Protein AF-A0A2K2F463-F1 (afdb_monomer)

Radius of gyration: 15.05 Å; Cα contacts (8 Å, |Δi|>4): 176; chains: 1; bounding box: 38×24×43 Å

Secondary structure (DSSP, 8-state):
-HHHHHHHHHHHHHHHH--TTTHHHHHHHHHHHHHHHHHHHHHHHHTTSEEE--SS-BTTB-HHHIIIIIHHHHHHHHHH--SSHHHHHHHHHHHHHHHHHHHHHHHHTTSEEESS--HHHHHHHHHHHHHHHHHHHHHTS-GGG--

Sequence (147 aa):
MRWIIFFAASWIIFLYLIDWKKLKANIWCGMWAALLALIVDMQAVDLGLYKIEGPLMFANTTPFFLFGPVFVIGTLLAQFYPRKRFWRIINIIVLTAIYSAIEIMLVISGDVVYMNWHLYNSLTVNILALMVIGWFSVVVLNKGK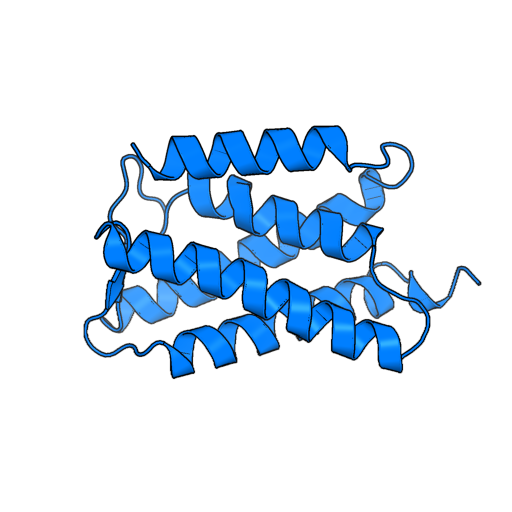EG

Mean predicted aligned error: 3.65 Å

Structure (mmCIF, N/CA/C/O backbone):
data_AF-A0A2K2F463-F1
#
_entry.id   AF-A0A2K2F463-F1
#
loop_
_atom_site.group_PDB
_atom_site.id
_atom_site.type_symbol
_atom_site.label_atom_id
_atom_site.label_alt_id
_atom_site.label_comp_id
_atom_site.label_asym_id
_atom_site.label_entity_id
_atom_site.label_seq_id
_atom_site.pdbx_PDB_ins_code
_atom_site.Cartn_x
_atom_site.Cartn_y
_atom_site.Cartn_z
_atom_site.occupancy
_atom_site.B_iso_or_equiv
_atom_site.auth_seq_id
_atom_site.auth_comp_id
_atom_site.auth_asym_id
_atom_site.auth_atom_id
_atom_site.pdbx_PDB_model_num
ATOM 1 N N . MET A 1 1 ? 17.777 1.134 -4.788 1.00 69.69 1 MET A N 1
ATOM 2 C CA . MET A 1 1 ? 18.001 1.965 -3.573 1.00 69.69 1 MET A CA 1
ATOM 3 C C . MET A 1 1 ? 16.755 2.745 -3.145 1.00 69.69 1 MET A C 1
ATOM 5 O O . MET A 1 1 ? 16.534 2.869 -1.949 1.00 69.69 1 MET A O 1
ATOM 9 N N . ARG A 1 2 ? 15.912 3.231 -4.071 1.00 86.06 2 ARG A N 1
ATOM 10 C CA . ARG A 1 2 ? 14.718 4.041 -3.752 1.00 86.06 2 ARG A CA 1
ATOM 11 C C . ARG A 1 2 ? 13.675 3.306 -2.901 1.00 86.06 2 ARG A C 1
ATOM 13 O O . ARG A 1 2 ? 13.150 3.899 -1.967 1.00 86.06 2 ARG A O 1
ATOM 20 N N . TRP A 1 3 ? 13.484 2.000 -3.105 1.00 89.50 3 TRP A N 1
ATOM 21 C CA . TRP A 1 3 ? 12.647 1.170 -2.224 1.00 89.50 3 TRP A CA 1
ATOM 22 C C . TRP A 1 3 ? 13.030 1.240 -0.742 1.00 89.50 3 TRP A C 1
ATOM 24 O O . TRP A 1 3 ? 12.152 1.256 0.112 1.00 89.50 3 TRP A O 1
ATOM 34 N N . ILE A 1 4 ? 14.325 1.347 -0.430 1.00 91.56 4 ILE A N 1
ATOM 35 C CA . ILE A 1 4 ? 14.809 1.481 0.953 1.00 91.56 4 ILE A CA 1
ATOM 36 C C . ILE A 1 4 ? 14.401 2.844 1.527 1.00 91.56 4 ILE A C 1
ATOM 38 O O . ILE A 1 4 ? 14.026 2.932 2.692 1.00 91.56 4 ILE A O 1
ATOM 42 N N . ILE A 1 5 ? 14.417 3.898 0.704 1.00 91.69 5 ILE A N 1
ATOM 43 C CA . ILE A 1 5 ? 13.970 5.241 1.099 1.00 91.69 5 ILE A CA 1
ATOM 44 C C . ILE A 1 5 ? 12.468 5.225 1.391 1.00 91.69 5 ILE A C 1
ATOM 46 O O . ILE A 1 5 ? 12.057 5.682 2.454 1.00 91.69 5 ILE A O 1
ATOM 50 N N . PHE A 1 6 ? 11.652 4.659 0.495 1.00 90.88 6 PHE A N 1
ATOM 51 C CA . PHE A 1 6 ? 10.207 4.535 0.715 1.00 90.88 6 PHE A CA 1
ATOM 52 C C . PHE A 1 6 ? 9.878 3.667 1.930 1.00 90.88 6 PHE A C 1
ATOM 54 O O . PHE A 1 6 ? 8.988 4.018 2.705 1.00 90.88 6 PHE A O 1
ATOM 61 N N . PHE A 1 7 ? 10.615 2.576 2.136 1.00 94.69 7 PHE A N 1
ATOM 62 C CA . PHE A 1 7 ? 10.515 1.755 3.337 1.00 94.69 7 PHE A CA 1
ATOM 63 C C . PHE A 1 7 ? 10.795 2.592 4.590 1.00 94.69 7 PHE A C 1
ATOM 65 O O . PHE A 1 7 ? 9.930 2.700 5.456 1.00 94.69 7 PHE A O 1
ATOM 72 N N . ALA A 1 8 ? 11.952 3.256 4.661 1.00 95.75 8 ALA A N 1
ATOM 73 C CA . ALA A 1 8 ? 12.332 4.071 5.812 1.00 95.75 8 ALA A CA 1
ATOM 74 C C . ALA A 1 8 ? 11.327 5.206 6.078 1.00 95.75 8 ALA A C 1
ATOM 76 O O . ALA A 1 8 ? 10.876 5.372 7.209 1.00 95.75 8 ALA A O 1
ATOM 77 N N . ALA A 1 9 ? 10.913 5.939 5.040 1.00 94.38 9 ALA A N 1
ATOM 78 C CA . ALA A 1 9 ? 9.923 7.008 5.150 1.00 94.38 9 ALA A CA 1
ATOM 79 C C . ALA A 1 9 ? 8.575 6.494 5.681 1.00 94.38 9 ALA A C 1
ATOM 81 O O . ALA A 1 9 ? 7.994 7.096 6.585 1.00 94.38 9 ALA A O 1
ATOM 82 N N . SER A 1 10 ? 8.107 5.347 5.178 1.00 94.75 10 SER A N 1
ATOM 83 C CA . SER A 1 10 ? 6.867 4.715 5.644 1.00 94.75 10 SER A CA 1
ATOM 84 C C . SER A 1 10 ? 6.957 4.338 7.122 1.00 94.75 10 SER A C 1
ATOM 86 O O . SER A 1 10 ? 6.028 4.600 7.881 1.00 94.75 10 SER A O 1
ATOM 88 N N . TRP A 1 11 ? 8.088 3.784 7.561 1.00 97.25 11 TRP A N 1
ATOM 89 C CA . TRP A 1 11 ? 8.301 3.421 8.962 1.00 97.25 11 TRP A CA 1
ATOM 90 C C . TRP A 1 11 ? 8.419 4.633 9.891 1.00 97.25 11 TRP A C 1
ATOM 92 O O . TRP A 1 11 ? 7.910 4.584 11.009 1.00 97.25 11 TRP A O 1
ATOM 102 N N . ILE A 1 12 ? 9.007 5.743 9.440 1.00 97.25 12 ILE A N 1
ATOM 103 C CA . ILE A 1 12 ? 9.016 6.998 10.209 1.00 97.25 12 ILE A CA 1
ATOM 104 C C . ILE A 1 12 ? 7.579 7.491 10.431 1.00 97.25 12 ILE A C 1
ATOM 106 O O . ILE A 1 12 ? 7.195 7.783 11.563 1.00 97.25 12 ILE A O 1
ATOM 110 N N . ILE A 1 13 ? 6.764 7.522 9.370 1.00 94.94 13 ILE A N 1
ATOM 111 C CA . ILE A 1 13 ? 5.344 7.901 9.457 1.00 94.94 13 ILE A CA 1
ATOM 112 C C . ILE A 1 13 ? 4.588 6.941 10.380 1.00 94.94 13 ILE A C 1
ATOM 114 O O . ILE A 1 13 ? 3.791 7.372 11.213 1.00 94.94 13 ILE A O 1
ATOM 118 N N . PHE A 1 14 ? 4.855 5.642 10.260 1.00 96.62 14 PHE A N 1
ATOM 119 C CA . PHE A 1 14 ? 4.250 4.617 11.097 1.00 96.62 14 PHE A CA 1
ATOM 120 C C . PHE A 1 14 ? 4.530 4.853 12.579 1.00 96.62 14 PHE A C 1
ATOM 122 O O . PHE A 1 14 ? 3.590 4.946 13.364 1.00 96.62 14 PHE A O 1
ATOM 129 N N . LEU A 1 15 ? 5.801 5.003 12.956 1.00 96.88 15 LEU A N 1
ATOM 130 C CA . LEU A 1 15 ? 6.207 5.221 14.345 1.00 96.88 15 LEU A CA 1
ATOM 131 C C . LEU A 1 15 ? 5.640 6.526 14.916 1.00 96.88 15 LEU A C 1
ATOM 133 O O . LEU A 1 15 ? 5.325 6.578 16.102 1.00 96.88 15 LEU A O 1
ATOM 137 N N . TYR A 1 16 ? 5.475 7.554 14.079 1.00 96.94 16 TYR A N 1
ATOM 138 C CA . TYR A 1 16 ? 4.876 8.826 14.481 1.00 96.94 16 TYR A CA 1
ATOM 139 C C . TYR A 1 16 ? 3.361 8.724 14.729 1.00 96.94 16 TYR A C 1
ATOM 141 O O . TYR A 1 16 ? 2.845 9.350 15.652 1.00 96.94 16 TYR A O 1
ATOM 149 N N . LEU A 1 17 ? 2.639 7.944 13.918 1.00 96.12 17 LEU A N 1
ATOM 150 C CA . LEU A 1 17 ? 1.172 7.897 13.943 1.00 96.12 17 LEU A CA 1
ATOM 151 C C . LEU A 1 17 ? 0.584 6.728 14.742 1.00 96.12 17 LEU A C 1
ATOM 153 O O . LEU A 1 17 ? -0.612 6.750 15.039 1.00 96.12 17 LEU A O 1
ATOM 157 N N . ILE A 1 18 ? 1.355 5.684 15.045 1.00 96.44 18 ILE A N 1
ATOM 158 C CA . ILE A 1 18 ? 0.815 4.446 15.616 1.00 96.44 18 ILE A CA 1
ATOM 159 C C . ILE A 1 18 ? 0.330 4.617 17.067 1.00 96.44 18 ILE A C 1
ATOM 161 O O . ILE A 1 18 ? 1.026 5.128 17.941 1.00 96.44 18 ILE A O 1
ATOM 165 N N . ASP A 1 19 ? -0.870 4.105 17.345 1.00 94.62 19 ASP A N 1
ATOM 166 C CA . ASP A 1 19 ? -1.377 3.876 18.696 1.00 94.62 19 ASP A CA 1
ATOM 167 C C . ASP A 1 19 ? -0.979 2.462 19.140 1.00 94.62 19 ASP A C 1
ATOM 169 O O . ASP A 1 19 ? -1.614 1.457 18.793 1.00 94.62 19 ASP A O 1
ATOM 173 N N . TRP A 1 20 ? 0.085 2.390 19.940 1.00 94.56 20 TRP A N 1
ATOM 174 C CA . TRP A 1 20 ? 0.654 1.144 20.456 1.00 94.56 20 TRP A CA 1
ATOM 175 C C . TRP A 1 20 ? -0.354 0.272 21.214 1.00 94.56 20 TRP A C 1
ATOM 177 O O . TRP A 1 20 ? -0.212 -0.952 21.222 1.00 94.56 20 TRP A O 1
ATOM 187 N N . LYS A 1 21 ? -1.410 0.859 21.797 1.00 93.44 21 LYS A N 1
ATOM 188 C CA . LYS A 1 21 ? -2.448 0.094 22.510 1.00 93.44 21 LYS A CA 1
ATOM 189 C C . LYS A 1 21 ? -3.302 -0.738 21.555 1.00 93.44 21 LYS A C 1
ATOM 191 O O . LYS A 1 21 ? -3.776 -1.807 21.931 1.00 93.44 21 LYS A O 1
ATOM 196 N N . LYS A 1 22 ? -3.484 -0.269 20.318 1.00 91.88 22 LYS A N 1
ATOM 197 C CA . LYS A 1 22 ? -4.309 -0.919 19.284 1.00 91.88 22 LYS A CA 1
ATOM 198 C C . LYS A 1 22 ? -3.488 -1.726 18.278 1.00 91.88 22 LYS A C 1
ATOM 200 O O . LYS A 1 22 ? -4.064 -2.446 17.461 1.00 91.88 22 LYS A O 1
ATOM 205 N N . LEU A 1 23 ? -2.157 -1.650 18.349 1.00 93.31 23 LEU A N 1
ATOM 206 C CA . LEU A 1 23 ? -1.244 -2.267 17.386 1.00 93.31 23 LEU A CA 1
ATOM 207 C C . LEU A 1 23 ? -1.473 -3.775 17.212 1.00 93.31 23 LEU A C 1
ATOM 209 O O . LEU A 1 23 ? -1.507 -4.245 16.079 1.00 93.31 23 LEU A O 1
ATOM 213 N N . LYS A 1 24 ? -1.694 -4.523 18.304 1.00 92.31 24 LYS A N 1
ATOM 214 C CA . LYS A 1 24 ? -1.890 -5.988 18.252 1.00 92.31 24 LYS A CA 1
ATOM 215 C C . LYS A 1 24 ? -3.026 -6.412 17.317 1.00 92.31 24 LYS A C 1
ATOM 217 O O . LYS A 1 24 ? -2.922 -7.448 16.674 1.00 92.31 24 LYS A O 1
ATOM 222 N N . ALA A 1 25 ? -4.094 -5.618 17.245 1.00 92.56 25 ALA A N 1
ATOM 223 C CA . ALA A 1 25 ? -5.189 -5.861 16.313 1.00 92.56 25 ALA A CA 1
ATOM 224 C C . ALA A 1 25 ? -4.871 -5.286 14.924 1.00 92.56 25 ALA A C 1
ATOM 226 O O . ALA A 1 25 ? -5.054 -5.965 13.919 1.00 92.56 25 ALA A O 1
ATOM 227 N N . ASN A 1 26 ? -4.355 -4.053 14.859 1.00 94.94 26 ASN A N 1
ATOM 228 C CA . ASN A 1 26 ? -4.134 -3.334 13.598 1.00 94.94 26 ASN A CA 1
ATOM 229 C C . ASN A 1 26 ? -3.117 -4.016 12.680 1.00 94.94 26 ASN A C 1
ATOM 231 O O . ASN A 1 26 ? -3.260 -3.945 11.460 1.00 94.94 26 ASN A O 1
ATOM 235 N N . ILE A 1 27 ? -2.103 -4.668 13.256 1.00 96.75 27 ILE A N 1
ATOM 236 C CA . ILE A 1 27 ? -1.011 -5.289 12.502 1.00 96.75 27 ILE A CA 1
ATOM 237 C C . ILE A 1 27 ? -1.516 -6.350 11.519 1.00 96.75 27 ILE A C 1
ATOM 239 O O . ILE A 1 27 ? -0.949 -6.521 10.443 1.00 96.75 27 ILE A O 1
ATOM 243 N N . TRP A 1 28 ? -2.637 -7.004 11.838 1.00 96.94 28 TRP A N 1
ATOM 244 C CA . TRP A 1 28 ? -3.259 -7.995 10.967 1.00 96.94 28 TRP A CA 1
ATOM 245 C C . TRP A 1 28 ? -3.786 -7.392 9.666 1.00 96.94 28 TRP A C 1
ATOM 247 O O . TRP A 1 28 ? -3.700 -8.046 8.632 1.00 96.94 28 TRP A O 1
ATOM 257 N N . CYS A 1 29 ? -4.246 -6.137 9.670 1.00 96.69 29 CYS A N 1
ATOM 258 C CA . CYS A 1 29 ? -4.579 -5.447 8.422 1.00 96.69 29 CYS A CA 1
ATOM 259 C C . CYS A 1 29 ? -3.335 -5.128 7.589 1.00 96.69 29 CYS A C 1
ATOM 261 O O . CYS A 1 29 ? -3.406 -5.195 6.366 1.00 96.69 29 CYS A O 1
ATOM 263 N N . GLY A 1 30 ? -2.203 -4.802 8.221 1.00 97.12 30 GLY A N 1
ATOM 264 C CA . GLY A 1 30 ? -0.930 -4.623 7.518 1.00 97.12 30 GLY A CA 1
ATOM 265 C C . GLY A 1 30 ? -0.459 -5.907 6.848 1.00 97.12 30 GLY A C 1
ATOM 266 O O . GLY A 1 30 ? -0.123 -5.903 5.666 1.00 97.12 30 GLY A O 1
ATOM 267 N N . MET A 1 31 ? -0.503 -7.022 7.579 1.00 97.94 31 MET A N 1
ATOM 268 C CA . MET A 1 31 ? -0.172 -8.343 7.035 1.00 97.94 31 MET A CA 1
ATOM 269 C C . MET A 1 31 ? -1.120 -8.746 5.903 1.00 97.94 31 MET A C 1
ATOM 271 O O . MET A 1 31 ? -0.671 -9.242 4.873 1.00 97.94 31 MET A O 1
ATOM 275 N N . TRP A 1 32 ? -2.422 -8.494 6.064 1.00 97.69 32 TRP A N 1
ATOM 276 C CA . TRP A 1 32 ? -3.416 -8.764 5.027 1.00 97.69 32 TRP A CA 1
ATOM 277 C C . TRP A 1 32 ? -3.186 -7.916 3.771 1.00 97.69 32 TRP A C 1
ATOM 279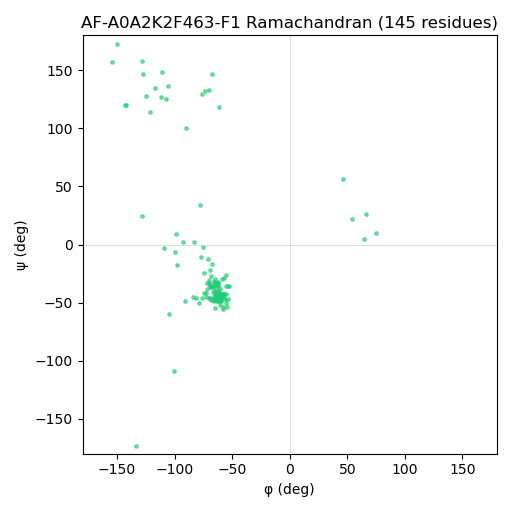 O O . TRP A 1 32 ? -3.243 -8.438 2.662 1.00 97.69 32 TRP A O 1
ATOM 289 N N . ALA A 1 33 ? -2.853 -6.632 3.931 1.00 97.62 33 ALA A N 1
ATOM 290 C CA . ALA A 1 33 ? -2.501 -5.755 2.818 1.00 97.62 33 ALA A CA 1
ATOM 291 C C . ALA A 1 33 ? -1.257 -6.251 2.067 1.00 97.62 33 ALA A C 1
ATOM 293 O O . ALA A 1 33 ? -1.277 -6.324 0.841 1.00 97.62 33 ALA A O 1
ATOM 294 N N . ALA A 1 34 ? -0.204 -6.641 2.793 1.00 97.62 34 ALA A N 1
ATOM 295 C CA . ALA A 1 34 ? 1.015 -7.183 2.198 1.00 97.62 34 ALA A CA 1
ATOM 296 C C . ALA A 1 34 ? 0.748 -8.488 1.431 1.00 97.62 34 ALA A C 1
ATOM 298 O O . ALA A 1 34 ? 1.275 -8.672 0.338 1.00 97.62 34 ALA A O 1
ATOM 299 N N . LEU A 1 35 ? -0.108 -9.367 1.962 1.00 97.06 35 LEU A N 1
ATOM 300 C CA . LEU A 1 35 ? -0.501 -10.596 1.275 1.00 97.06 35 LEU A CA 1
ATOM 301 C C . LEU A 1 35 ? -1.285 -10.312 -0.014 1.00 97.06 35 LEU A C 1
ATOM 303 O O . LEU A 1 35 ? -0.994 -10.915 -1.043 1.00 97.06 35 LEU A O 1
ATOM 307 N N . LEU A 1 36 ? -2.256 -9.394 0.026 1.00 97.06 36 LEU A N 1
ATOM 308 C CA . LEU A 1 36 ? -3.020 -9.007 -1.163 1.00 97.06 36 LEU A CA 1
ATOM 309 C C . LEU A 1 36 ? -2.118 -8.401 -2.240 1.00 97.06 36 LEU A C 1
ATOM 311 O O . LEU A 1 36 ? -2.226 -8.793 -3.399 1.00 97.06 36 LEU A O 1
ATOM 315 N N . ALA A 1 37 ? -1.217 -7.492 -1.856 1.00 95.94 37 ALA A N 1
ATOM 316 C CA . ALA A 1 37 ? -0.255 -6.899 -2.780 1.00 95.94 37 ALA A CA 1
ATOM 317 C C . ALA A 1 37 ? 0.647 -7.969 -3.401 1.00 95.94 37 ALA A C 1
ATOM 319 O O . ALA A 1 37 ? 0.771 -8.023 -4.614 1.00 95.94 37 ALA A O 1
ATOM 320 N N . LEU A 1 38 ? 1.185 -8.889 -2.594 1.00 96.50 38 LEU A N 1
ATOM 321 C CA . LEU A 1 38 ? 2.006 -9.987 -3.097 1.00 96.50 38 LEU A CA 1
ATOM 322 C C . LEU A 1 38 ? 1.262 -10.838 -4.140 1.00 96.50 38 LEU A C 1
ATOM 324 O O . LEU A 1 38 ? 1.821 -11.137 -5.188 1.00 96.50 38 LEU A O 1
ATOM 328 N N . ILE A 1 39 ? 0.004 -11.211 -3.880 1.00 95.81 39 ILE A N 1
ATOM 329 C CA . ILE A 1 39 ? -0.794 -12.019 -4.818 1.00 95.81 39 ILE A CA 1
ATOM 330 C C . ILE A 1 39 ? -1.019 -11.270 -6.137 1.00 95.81 39 ILE A C 1
ATOM 332 O O . ILE A 1 39 ? -0.888 -11.862 -7.209 1.00 95.81 39 ILE A O 1
ATOM 336 N N . VAL A 1 40 ? -1.367 -9.984 -6.058 1.00 94.81 40 VAL A N 1
ATOM 337 C CA . VAL A 1 40 ? -1.606 -9.147 -7.239 1.00 94.81 40 VAL A CA 1
ATOM 338 C C . VAL A 1 40 ? -0.318 -8.957 -8.036 1.00 94.81 40 VAL A C 1
ATOM 340 O O . VAL A 1 40 ? -0.333 -9.155 -9.250 1.00 94.81 40 VAL A O 1
ATOM 343 N N . ASP A 1 41 ? 0.789 -8.635 -7.369 1.00 94.38 41 ASP A N 1
ATOM 344 C CA . ASP A 1 41 ? 2.087 -8.411 -8.004 1.00 94.38 41 ASP A CA 1
ATOM 345 C C . ASP A 1 41 ? 2.598 -9.678 -8.686 1.00 94.38 41 ASP A C 1
ATOM 347 O O . ASP A 1 41 ? 3.008 -9.624 -9.844 1.00 94.38 41 ASP A O 1
ATOM 351 N N . MET A 1 42 ? 2.511 -10.832 -8.015 1.00 94.00 42 MET A N 1
ATOM 352 C CA . MET A 1 42 ? 2.899 -12.116 -8.602 1.00 94.00 42 MET A CA 1
ATOM 353 C C . MET A 1 42 ? 2.168 -12.360 -9.922 1.00 94.00 42 MET A C 1
ATOM 355 O O . MET A 1 42 ? 2.818 -12.561 -10.945 1.00 94.00 42 MET A O 1
ATOM 359 N N . GLN A 1 43 ? 0.835 -12.268 -9.914 1.00 94.12 43 GLN A N 1
ATOM 360 C CA . GLN A 1 43 ? 0.029 -12.516 -11.110 1.00 94.12 43 GLN A CA 1
ATOM 361 C C . GLN A 1 43 ? 0.283 -11.481 -12.205 1.00 94.12 43 GLN A C 1
ATOM 363 O O . GLN A 1 43 ? 0.421 -11.839 -13.372 1.00 94.12 43 GLN A O 1
ATOM 368 N N . ALA A 1 44 ? 0.340 -10.198 -11.855 1.00 93.69 44 ALA A N 1
ATOM 369 C CA . ALA A 1 44 ? 0.489 -9.139 -12.842 1.00 93.69 44 ALA A CA 1
ATOM 370 C C . ALA A 1 44 ? 1.870 -9.159 -13.514 1.00 93.69 44 ALA A C 1
ATOM 372 O O . ALA A 1 44 ? 1.963 -8.921 -14.721 1.00 93.69 44 ALA A O 1
ATOM 373 N N . VAL A 1 45 ? 2.926 -9.484 -12.766 1.00 94.06 45 VAL A N 1
ATOM 374 C CA . VAL A 1 45 ? 4.278 -9.632 -13.317 1.00 94.06 45 VAL A CA 1
ATOM 375 C C . VAL A 1 45 ? 4.402 -10.915 -14.142 1.00 94.06 45 VAL A C 1
ATOM 377 O O . VAL A 1 45 ? 4.954 -10.856 -15.240 1.00 94.06 45 VAL A O 1
ATOM 380 N N . ASP A 1 46 ? 3.837 -12.041 -13.690 1.00 93.88 46 ASP A N 1
ATOM 381 C CA . ASP A 1 46 ? 3.841 -13.304 -14.452 1.00 93.88 46 ASP A CA 1
ATOM 382 C C . ASP A 1 46 ? 3.094 -13.170 -15.791 1.00 93.88 46 ASP A C 1
ATOM 384 O O . ASP A 1 46 ? 3.516 -13.717 -16.810 1.00 93.88 46 ASP A O 1
ATOM 388 N N . LEU A 1 47 ? 2.015 -12.383 -15.816 1.00 94.75 47 LEU A N 1
ATOM 389 C CA . LEU A 1 47 ? 1.274 -12.027 -17.031 1.00 94.75 47 LEU A CA 1
ATOM 390 C C . LEU A 1 47 ? 1.987 -10.977 -17.903 1.00 94.75 47 LEU A C 1
ATOM 392 O O . LEU A 1 47 ? 1.476 -10.601 -18.960 1.00 94.75 47 LEU A O 1
ATOM 396 N N . GLY A 1 48 ? 3.146 -10.475 -17.473 1.00 94.44 48 GLY A N 1
ATOM 397 C CA . GLY A 1 48 ? 3.918 -9.469 -18.196 1.00 94.44 48 GLY A CA 1
ATOM 398 C C . GLY A 1 48 ? 3.222 -8.110 -18.291 1.00 94.44 48 GLY A C 1
ATOM 399 O O . GLY A 1 48 ? 3.469 -7.368 -19.241 1.00 94.44 48 GLY A O 1
ATOM 400 N N . LEU A 1 49 ? 2.336 -7.776 -17.346 1.00 95.19 49 LEU A N 1
ATOM 401 C CA . LEU A 1 49 ? 1.602 -6.507 -17.344 1.00 95.19 49 LEU A CA 1
ATOM 402 C C . LEU A 1 49 ? 2.507 -5.347 -16.925 1.00 95.19 49 LEU A C 1
ATOM 404 O O . LEU A 1 49 ? 2.483 -4.281 -17.545 1.00 95.19 49 LEU A O 1
ATOM 408 N N . TYR A 1 50 ? 3.344 -5.565 -15.917 1.00 93.44 50 TYR A N 1
ATOM 409 C CA . TYR A 1 50 ? 4.386 -4.633 -15.506 1.00 93.44 50 TYR A CA 1
ATOM 410 C C . TYR A 1 50 ? 5.577 -5.387 -14.900 1.00 93.44 50 TYR A C 1
ATOM 412 O O . TYR A 1 50 ? 5.528 -6.602 -14.716 1.00 93.44 50 TYR A O 1
ATOM 420 N N . LYS A 1 51 ? 6.667 -4.670 -14.630 1.00 93.62 51 LYS A N 1
ATOM 421 C CA . LYS A 1 51 ? 7.873 -5.195 -13.982 1.00 93.62 51 LYS A CA 1
ATOM 422 C C . LYS A 1 51 ? 8.258 -4.333 -12.788 1.00 93.62 51 LYS A C 1
ATOM 424 O O . LYS A 1 51 ? 8.060 -3.119 -12.819 1.00 93.62 51 LYS A O 1
ATOM 429 N N . ILE A 1 52 ? 8.819 -4.969 -11.765 1.00 92.19 52 ILE A N 1
ATOM 430 C CA . ILE A 1 52 ? 9.370 -4.313 -10.577 1.00 92.19 52 ILE A CA 1
ATOM 431 C C . ILE A 1 52 ? 10.882 -4.504 -10.599 1.00 92.19 52 ILE A C 1
ATOM 433 O O . ILE A 1 52 ? 11.363 -5.632 -10.690 1.00 92.19 52 ILE A O 1
ATOM 437 N N . GLU A 1 53 ? 11.619 -3.406 -10.478 1.00 89.25 53 GLU A N 1
ATOM 438 C CA . GLU A 1 53 ? 13.075 -3.399 -10.367 1.00 89.25 53 GLU A CA 1
ATOM 439 C C . GLU A 1 53 ? 13.460 -3.052 -8.930 1.00 89.25 53 GLU A C 1
ATOM 441 O O . GLU A 1 53 ? 13.034 -2.032 -8.385 1.00 89.25 53 GLU A O 1
ATOM 446 N N . GLY A 1 54 ? 14.267 -3.886 -8.276 1.00 85.81 54 GLY A N 1
ATOM 447 C CA . GLY A 1 54 ? 14.569 -3.708 -6.861 1.00 85.81 54 GLY A CA 1
ATOM 448 C C . GLY A 1 54 ? 15.905 -4.308 -6.431 1.00 85.81 54 GLY A C 1
ATOM 449 O O . GLY A 1 54 ? 16.417 -5.222 -7.066 1.00 85.81 54 GLY A O 1
ATOM 450 N N . PRO A 1 55 ? 16.489 -3.814 -5.320 1.00 83.44 55 PRO A N 1
ATOM 451 C CA . PRO A 1 55 ? 17.762 -4.329 -4.810 1.00 83.44 55 PRO A CA 1
ATOM 452 C C . PRO A 1 55 ? 17.644 -5.750 -4.239 1.00 83.44 55 PRO A C 1
ATOM 454 O O . PRO A 1 55 ? 18.643 -6.447 -4.114 1.00 83.44 55 PRO A O 1
ATOM 457 N N . LEU A 1 56 ? 16.431 -6.152 -3.854 1.00 89.19 56 LEU A N 1
ATOM 458 C CA . LEU A 1 56 ? 16.101 -7.481 -3.364 1.00 89.19 56 LEU A CA 1
ATOM 459 C C . LEU A 1 56 ? 14.721 -7.851 -3.899 1.00 89.19 56 LEU A C 1
ATOM 461 O O . LEU A 1 56 ? 13.745 -7.156 -3.598 1.00 89.19 56 LEU A O 1
ATOM 465 N N . MET A 1 57 ? 14.664 -8.940 -4.659 1.00 92.00 57 MET A N 1
ATOM 466 C CA . MET A 1 57 ? 13.441 -9.461 -5.261 1.00 92.00 57 MET A CA 1
ATOM 467 C C . MET A 1 57 ? 12.973 -10.710 -4.513 1.00 92.00 57 MET A C 1
ATOM 469 O O . MET A 1 57 ? 13.771 -11.582 -4.173 1.00 92.00 57 MET A O 1
ATOM 473 N N . PHE A 1 58 ? 11.674 -10.790 -4.262 1.00 89.12 58 PHE A N 1
ATOM 474 C CA . PHE A 1 58 ? 10.988 -11.924 -3.659 1.00 89.12 58 PHE A CA 1
ATOM 475 C C . PHE A 1 58 ? 9.625 -12.068 -4.332 1.00 89.12 58 PHE A C 1
ATOM 477 O O . PHE A 1 58 ? 8.825 -11.139 -4.268 1.00 89.12 58 PHE A O 1
ATOM 484 N N . ALA A 1 59 ? 9.373 -13.218 -4.966 1.00 89.12 59 ALA A N 1
ATOM 485 C CA . ALA A 1 59 ? 8.093 -13.530 -5.608 1.00 89.12 59 ALA A CA 1
ATOM 486 C C . ALA A 1 59 ? 7.557 -12.364 -6.468 1.00 89.12 59 ALA A C 1
ATOM 488 O O . ALA A 1 59 ? 6.465 -11.853 -6.243 1.00 89.12 59 ALA A O 1
ATOM 489 N N . ASN A 1 60 ? 8.379 -11.916 -7.424 1.00 89.62 60 ASN A N 1
ATOM 490 C CA . ASN A 1 60 ? 8.092 -10.832 -8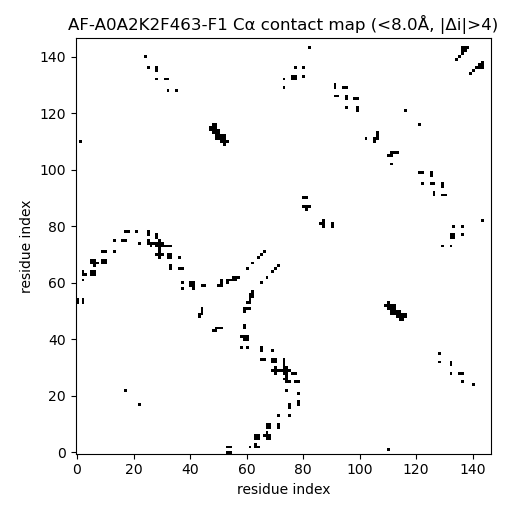.374 1.00 89.62 60 ASN A CA 1
ATOM 491 C C . ASN A 1 60 ? 7.900 -9.422 -7.791 1.00 89.62 60 ASN A C 1
ATOM 493 O O . ASN A 1 60 ? 7.644 -8.488 -8.543 1.00 89.62 60 ASN A O 1
ATOM 497 N N . THR A 1 61 ? 8.097 -9.235 -6.490 1.00 91.94 61 THR A N 1
ATOM 498 C CA . THR A 1 61 ? 8.033 -7.926 -5.830 1.00 91.94 61 THR A CA 1
ATOM 499 C C . THR A 1 61 ? 9.232 -7.738 -4.902 1.00 91.94 61 THR A C 1
ATOM 501 O O . THR A 1 61 ? 10.165 -8.543 -4.903 1.00 91.94 61 THR A O 1
ATOM 504 N N . THR A 1 62 ? 9.266 -6.661 -4.121 1.00 92.50 62 THR A N 1
ATOM 505 C CA . THR A 1 62 ? 10.349 -6.411 -3.161 1.00 92.50 62 THR A CA 1
ATOM 506 C C . THR A 1 62 ? 9.834 -6.390 -1.720 1.00 92.50 62 THR A C 1
ATOM 508 O O . THR A 1 62 ? 8.844 -5.714 -1.426 1.00 92.50 62 THR A O 1
ATOM 511 N N . PRO A 1 63 ? 10.511 -7.060 -0.763 1.00 94.31 63 PRO A N 1
ATOM 512 C CA . PRO A 1 63 ? 10.114 -7.018 0.646 1.00 94.31 63 PRO A CA 1
ATOM 513 C C . PRO A 1 63 ? 10.057 -5.595 1.220 1.00 94.31 63 PRO A C 1
ATOM 515 O O . PRO A 1 63 ? 9.245 -5.318 2.099 1.00 94.31 63 PRO A O 1
ATOM 518 N N . PHE A 1 64 ? 10.875 -4.674 0.698 1.00 94.75 64 PHE A N 1
ATOM 519 C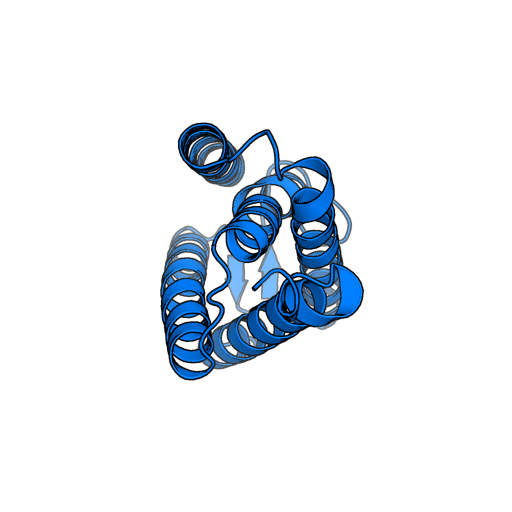 CA . PHE A 1 64 ? 10.864 -3.262 1.095 1.00 94.75 64 PHE A CA 1
ATOM 520 C C . PHE A 1 64 ? 9.556 -2.548 0.728 1.00 94.75 64 PHE A C 1
ATOM 522 O O . PHE A 1 64 ? 9.142 -1.622 1.419 1.00 94.75 64 PHE A O 1
ATOM 529 N N . PHE A 1 65 ? 8.887 -2.978 -0.337 1.00 93.31 65 PHE A N 1
ATOM 530 C CA . PHE A 1 65 ? 7.580 -2.466 -0.727 1.00 93.31 65 PHE A CA 1
ATOM 531 C C . PHE A 1 65 ? 6.479 -3.087 0.136 1.00 93.31 65 PHE A C 1
ATOM 533 O O . PHE A 1 65 ? 5.699 -2.363 0.761 1.00 93.31 65 PHE A O 1
ATOM 540 N N . LEU A 1 66 ? 6.479 -4.420 0.242 1.00 95.31 66 LEU A N 1
ATOM 541 C CA . LEU A 1 66 ? 5.474 -5.171 0.995 1.00 95.31 66 LEU A CA 1
ATOM 542 C C . LEU A 1 66 ? 5.451 -4.785 2.479 1.00 95.31 66 LEU A C 1
ATOM 544 O O . LEU A 1 66 ? 4.401 -4.432 3.011 1.00 95.31 66 LEU A O 1
ATOM 548 N N . PHE A 1 67 ? 6.608 -4.803 3.145 1.00 96.38 67 PHE A N 1
ATOM 549 C CA . PHE A 1 67 ? 6.734 -4.507 4.578 1.00 96.38 67 PHE A CA 1
ATOM 550 C C . PHE A 1 67 ? 7.035 -3.033 4.880 1.00 96.38 67 PHE A C 1
ATOM 552 O O . PHE A 1 67 ? 7.215 -2.663 6.040 1.00 96.38 67 PHE A O 1
ATOM 559 N N . GLY A 1 68 ? 7.109 -2.190 3.851 1.00 95.19 68 GLY A N 1
ATOM 560 C CA . GLY A 1 68 ? 7.204 -0.741 3.986 1.00 95.19 68 GLY A CA 1
ATOM 561 C C . GLY A 1 68 ? 5.837 -0.102 3.751 1.00 95.19 68 GLY A C 1
ATOM 562 O O . GLY A 1 68 ? 4.951 -0.251 4.595 1.00 95.19 68 GLY A O 1
ATOM 563 N N . PRO A 1 69 ? 5.636 0.605 2.627 1.00 94.31 69 PRO A N 1
ATOM 564 C CA . PRO A 1 69 ? 4.418 1.372 2.379 1.00 94.31 69 PRO A CA 1
ATOM 565 C C . PRO A 1 69 ? 3.138 0.532 2.453 1.00 94.31 69 PRO A C 1
ATOM 567 O O . PRO A 1 69 ? 2.173 0.979 3.071 1.00 94.31 69 PRO A O 1
ATOM 570 N N . VAL A 1 70 ? 3.114 -0.683 1.893 1.00 95.94 70 VAL A N 1
ATOM 571 C CA . VAL A 1 70 ? 1.895 -1.514 1.861 1.00 95.94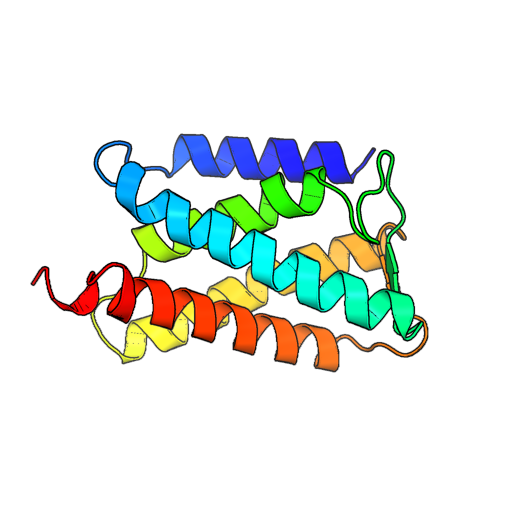 70 VAL A CA 1
ATOM 572 C C . VAL A 1 70 ? 1.465 -1.919 3.271 1.00 95.94 70 VAL A C 1
ATOM 574 O O . VAL A 1 70 ? 0.341 -1.633 3.694 1.00 95.94 70 VAL A O 1
ATOM 577 N N . PHE A 1 71 ? 2.369 -2.539 4.029 1.00 97.62 71 PHE A N 1
ATOM 578 C CA . PHE A 1 71 ? 2.114 -2.952 5.406 1.00 97.62 71 PHE A CA 1
ATOM 579 C C . PHE A 1 71 ? 1.754 -1.772 6.320 1.00 97.62 71 PHE A C 1
ATOM 581 O O . PHE A 1 71 ? 0.811 -1.861 7.117 1.00 97.62 71 PHE A O 1
ATOM 588 N N . VAL A 1 72 ? 2.478 -0.654 6.202 1.00 96.62 72 VAL A N 1
ATOM 589 C CA . VAL A 1 72 ? 2.239 0.551 7.008 1.00 96.62 72 VAL A CA 1
ATOM 590 C C . VAL A 1 72 ? 0.853 1.121 6.725 1.00 96.62 72 VAL A C 1
ATOM 592 O O . VAL A 1 72 ? 0.095 1.364 7.667 1.00 96.62 72 VAL A O 1
ATOM 595 N N . ILE A 1 73 ? 0.486 1.284 5.452 1.00 95.38 73 ILE A N 1
ATOM 596 C CA . ILE A 1 73 ? -0.830 1.810 5.072 1.00 95.38 73 ILE A CA 1
ATOM 597 C C . ILE A 1 73 ? -1.933 0.866 5.540 1.00 95.38 73 ILE A C 1
ATOM 599 O O . ILE A 1 73 ? -2.896 1.337 6.140 1.00 95.38 73 ILE A O 1
ATOM 603 N N . GLY A 1 74 ? -1.789 -0.449 5.354 1.00 96.44 74 GLY A N 1
ATOM 604 C CA . GLY A 1 74 ? -2.775 -1.422 5.832 1.00 96.44 74 GLY A CA 1
ATOM 605 C C . GLY A 1 74 ? -2.991 -1.350 7.347 1.00 96.44 74 GLY A C 1
ATOM 606 O O . GLY A 1 74 ? -4.130 -1.337 7.824 1.00 96.44 74 GLY A O 1
ATOM 607 N N . THR A 1 75 ? -1.906 -1.221 8.115 1.00 96.81 75 THR A N 1
ATOM 608 C CA . THR A 1 75 ? -1.968 -1.121 9.581 1.00 96.81 75 THR A CA 1
ATOM 609 C C . THR A 1 75 ? -2.601 0.195 10.039 1.00 96.81 75 THR A C 1
ATOM 611 O O . THR A 1 75 ? -3.497 0.196 10.889 1.00 96.81 75 THR A O 1
ATOM 614 N N . LEU A 1 76 ? -2.174 1.329 9.473 1.00 95.50 76 LEU A N 1
ATOM 615 C CA . LEU A 1 76 ? -2.698 2.649 9.839 1.00 95.50 76 LEU A CA 1
ATOM 616 C C . LEU A 1 76 ? -4.138 2.852 9.362 1.00 95.50 76 LEU A C 1
ATOM 618 O O . LEU A 1 76 ? -4.930 3.469 10.075 1.00 95.50 76 LEU A O 1
ATOM 622 N N . LEU A 1 77 ? -4.517 2.279 8.218 1.00 94.69 77 LEU A N 1
ATOM 623 C CA . LEU A 1 77 ? -5.901 2.266 7.750 1.00 94.69 77 LEU A CA 1
ATOM 624 C C . LEU A 1 77 ? -6.802 1.655 8.818 1.00 94.69 77 LEU A C 1
ATOM 626 O O . LEU A 1 77 ? -7.803 2.261 9.181 1.00 94.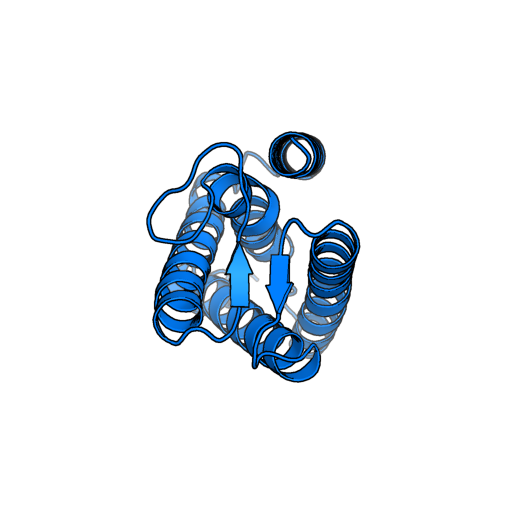69 77 LEU A O 1
ATOM 630 N N . ALA A 1 78 ? -6.430 0.506 9.387 1.00 94.31 78 ALA A N 1
ATOM 631 C CA . ALA A 1 78 ? -7.211 -0.131 10.445 1.00 94.31 78 ALA A CA 1
ATOM 632 C C . ALA A 1 78 ? -7.318 0.723 11.712 1.00 94.31 78 ALA A C 1
ATOM 634 O O . ALA A 1 78 ? -8.323 0.667 12.428 1.00 94.31 78 ALA A O 1
ATOM 635 N N . GLN A 1 79 ? -6.282 1.501 12.017 1.00 93.56 79 GLN A N 1
ATOM 636 C CA . GLN A 1 79 ? -6.270 2.397 13.165 1.00 93.56 79 GLN A CA 1
ATOM 637 C C . GLN A 1 79 ? -7.219 3.582 12.989 1.00 93.56 79 GLN A C 1
ATOM 639 O O . GLN A 1 79 ? -7.973 3.902 13.908 1.00 93.56 79 GLN A O 1
ATOM 644 N N . PHE A 1 80 ? -7.174 4.214 11.818 1.00 92.31 80 PHE A N 1
ATOM 645 C CA . PHE A 1 80 ? -7.907 5.442 11.518 1.00 92.31 80 PHE A CA 1
ATOM 646 C C . PHE A 1 80 ? -9.210 5.201 10.753 1.00 92.31 80 PHE A C 1
ATOM 648 O O . PHE A 1 80 ? -9.842 6.158 10.304 1.00 92.31 80 PHE A O 1
ATOM 655 N N . TYR A 1 81 ? -9.635 3.941 10.609 1.00 91.31 81 TYR A N 1
ATOM 656 C CA . TYR A 1 81 ? -10.806 3.603 9.812 1.00 91.31 81 TYR A CA 1
ATOM 657 C C . TYR A 1 81 ? -12.072 4.271 10.377 1.00 91.31 81 TYR A C 1
ATOM 659 O O . TYR A 1 81 ? -12.460 3.990 11.518 1.00 91.31 81 TYR A O 1
ATOM 667 N N . PRO A 1 82 ? -12.752 5.150 9.616 1.00 89.81 82 PRO A N 1
ATOM 668 C CA . PRO A 1 82 ? -13.858 5.921 10.169 1.00 89.81 82 PRO A CA 1
ATOM 669 C C . PRO A 1 82 ? -15.067 5.057 10.533 1.00 89.81 82 PRO A C 1
ATOM 671 O O . PRO A 1 82 ? -15.412 4.090 9.854 1.00 89.81 82 PRO A O 1
ATOM 674 N N . ARG A 1 83 ? -15.796 5.445 11.583 1.00 86.56 83 ARG A N 1
ATOM 675 C CA . ARG A 1 83 ? -17.029 4.745 11.990 1.00 86.56 83 ARG A CA 1
ATOM 676 C C . ARG A 1 83 ? -18.191 5.015 11.033 1.00 86.56 83 ARG A C 1
ATOM 678 O O . ARG A 1 83 ? -18.897 4.096 10.629 1.00 86.56 83 ARG A O 1
ATOM 685 N N . LYS A 1 84 ? -18.370 6.281 10.652 1.00 89.00 84 LYS A N 1
ATOM 686 C CA . LYS A 1 84 ? -19.455 6.747 9.779 1.00 89.00 84 LYS A CA 1
ATOM 687 C C . LYS A 1 84 ? -19.199 6.330 8.327 1.00 89.00 84 LYS A C 1
ATOM 689 O O . LYS A 1 84 ? -18.121 6.588 7.798 1.00 89.00 84 LYS A O 1
ATOM 694 N N . ARG A 1 85 ? -20.214 5.757 7.666 1.00 88.31 85 ARG A N 1
ATOM 695 C CA . ARG A 1 85 ? -20.121 5.215 6.292 1.00 88.31 85 ARG A CA 1
ATOM 696 C C . ARG A 1 85 ? -19.569 6.224 5.281 1.00 88.31 85 ARG A C 1
ATOM 698 O O . ARG A 1 85 ? -18.649 5.894 4.548 1.00 88.31 85 ARG A O 1
ATOM 705 N N . PHE A 1 86 ? -20.071 7.457 5.299 1.00 91.50 86 PHE A N 1
ATOM 706 C CA . PHE A 1 86 ? -19.613 8.517 4.396 1.00 91.50 86 PHE A CA 1
ATOM 707 C C . PHE A 1 86 ? -18.111 8.811 4.541 1.00 91.50 86 PHE A C 1
ATOM 709 O O . PHE A 1 86 ? -17.382 8.867 3.557 1.00 91.50 86 PHE A O 1
ATOM 716 N N . TRP A 1 87 ? -17.619 8.890 5.780 1.00 93.69 87 TRP A N 1
ATOM 717 C CA . TRP A 1 87 ? -16.201 9.126 6.048 1.00 93.69 87 TRP A CA 1
ATOM 718 C C . TRP A 1 87 ? -15.311 7.950 5.636 1.00 93.69 87 TRP A C 1
ATOM 720 O O . TRP A 1 87 ? -14.161 8.177 5.280 1.00 93.69 87 TRP A O 1
ATOM 730 N N . ARG A 1 88 ? -15.825 6.712 5.617 1.00 92.94 88 ARG A N 1
ATOM 731 C CA . ARG A 1 88 ? -15.085 5.555 5.076 1.00 92.94 88 ARG A CA 1
ATOM 732 C C . ARG A 1 88 ? -14.829 5.704 3.581 1.00 92.94 88 ARG A C 1
ATOM 734 O O . ARG A 1 88 ? -13.722 5.434 3.137 1.00 92.94 88 ARG A O 1
ATOM 741 N N . ILE A 1 89 ? -15.830 6.167 2.831 1.00 93.00 89 ILE A N 1
ATOM 742 C CA . ILE A 1 89 ? -15.698 6.415 1.389 1.00 93.00 89 ILE A CA 1
ATOM 743 C C . ILE A 1 89 ? -14.638 7.493 1.149 1.00 93.00 89 ILE A C 1
ATOM 745 O O . ILE A 1 89 ? -13.711 7.273 0.376 1.00 93.00 89 ILE A O 1
ATOM 749 N N . ILE A 1 90 ? -14.716 8.614 1.876 1.00 94.69 90 ILE A N 1
ATOM 750 C CA . ILE A 1 90 ? -13.702 9.678 1.797 1.00 94.69 90 ILE A CA 1
ATOM 751 C C . ILE A 1 90 ? -12.313 9.131 2.134 1.00 94.69 90 ILE A C 1
ATOM 753 O O . ILE A 1 90 ? -11.356 9.409 1.419 1.00 94.69 90 ILE A O 1
ATOM 757 N N . ASN A 1 91 ? -12.191 8.331 3.195 1.00 93.69 91 ASN A N 1
ATOM 758 C CA . ASN A 1 91 ? -10.916 7.752 3.604 1.00 93.69 91 ASN A CA 1
ATOM 759 C C . ASN A 1 91 ? -10.315 6.852 2.514 1.00 93.69 91 ASN A C 1
ATOM 761 O O . ASN A 1 91 ? -9.129 6.984 2.228 1.00 93.69 91 ASN A O 1
ATOM 765 N N . ILE A 1 92 ? -11.125 6.013 1.860 1.00 95.12 92 ILE A N 1
ATOM 766 C CA . ILE A 1 92 ? -10.675 5.185 0.733 1.00 95.12 92 ILE A CA 1
ATOM 767 C C . ILE A 1 92 ? -10.198 6.065 -0.424 1.00 95.12 92 ILE A C 1
ATOM 769 O O . ILE A 1 92 ? -9.116 5.818 -0.945 1.00 95.12 92 ILE A O 1
ATOM 773 N N . ILE A 1 93 ? -10.948 7.106 -0.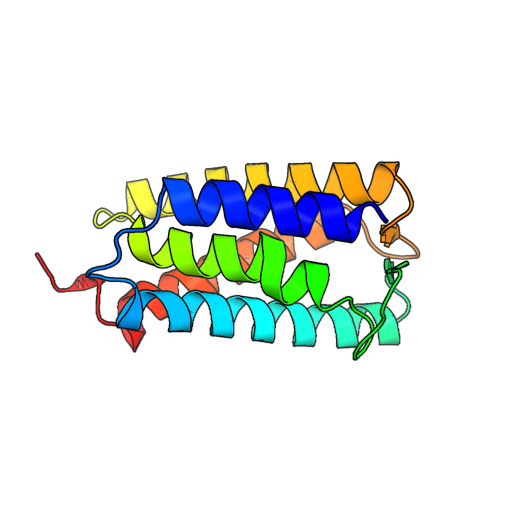798 1.00 95.00 93 ILE A N 1
ATOM 774 C CA . ILE A 1 93 ? -10.561 8.020 -1.887 1.00 95.00 93 ILE A CA 1
ATOM 775 C C . ILE A 1 93 ? -9.225 8.704 -1.573 1.00 95.00 93 ILE A C 1
ATOM 777 O O . ILE A 1 93 ? -8.321 8.705 -2.406 1.00 95.00 93 ILE A O 1
ATOM 781 N N . VAL A 1 94 ? -9.073 9.242 -0.360 1.00 94.81 94 VAL A N 1
ATOM 782 C CA . VAL A 1 94 ? -7.849 9.937 0.066 1.00 94.81 94 VAL A CA 1
ATOM 783 C C . VAL A 1 94 ? -6.655 8.985 0.092 1.00 94.81 94 VAL A C 1
ATOM 785 O O . VAL A 1 94 ? -5.609 9.307 -0.465 1.00 94.81 94 VAL A O 1
ATOM 788 N N . LEU A 1 95 ? -6.801 7.799 0.690 1.00 94.38 95 LEU A N 1
ATOM 789 C CA . LEU A 1 95 ? -5.716 6.815 0.740 1.00 94.38 95 LEU A CA 1
ATOM 790 C C . LEU A 1 95 ? -5.362 6.284 -0.649 1.00 94.38 95 LEU A C 1
ATOM 792 O O . LEU A 1 95 ? -4.182 6.117 -0.943 1.00 94.38 95 LEU A O 1
ATOM 796 N N . THR A 1 96 ? -6.354 6.090 -1.519 1.00 95.38 96 THR A N 1
ATOM 797 C CA . THR A 1 96 ? -6.126 5.715 -2.920 1.00 95.38 96 THR A CA 1
ATOM 798 C C . THR A 1 96 ? -5.303 6.783 -3.627 1.00 95.38 96 THR A C 1
ATOM 800 O O . THR A 1 96 ? -4.334 6.449 -4.303 1.00 95.38 96 THR A O 1
ATOM 803 N N . ALA A 1 97 ? -5.657 8.061 -3.470 1.00 94.25 97 ALA A N 1
ATOM 804 C CA . ALA A 1 97 ? -4.938 9.163 -4.099 1.00 94.25 97 ALA A CA 1
ATOM 805 C C . ALA A 1 97 ? -3.484 9.246 -3.607 1.00 94.25 97 ALA A C 1
ATOM 807 O O . ALA A 1 97 ? -2.571 9.353 -4.422 1.00 94.25 97 ALA A O 1
ATOM 808 N N . ILE A 1 98 ? -3.261 9.128 -2.293 1.00 92.06 98 ILE A N 1
ATOM 809 C CA . ILE A 1 98 ? -1.915 9.118 -1.698 1.00 92.06 98 ILE A CA 1
ATOM 810 C C . ILE A 1 98 ? -1.100 7.934 -2.226 1.00 92.06 98 ILE A C 1
ATOM 812 O O . ILE A 1 98 ? 0.038 8.110 -2.653 1.00 92.06 98 ILE A O 1
ATOM 816 N N . TYR A 1 99 ? -1.677 6.733 -2.224 1.00 91.69 99 TYR A N 1
ATOM 817 C CA . TYR A 1 99 ? -0.977 5.533 -2.672 1.00 91.69 99 TYR A CA 1
ATOM 818 C C . TYR A 1 99 ? -0.673 5.567 -4.173 1.00 91.69 99 TYR A C 1
ATOM 820 O O . TYR A 1 99 ? 0.446 5.276 -4.585 1.00 91.69 99 TYR A O 1
ATOM 828 N N . SER A 1 100 ? -1.622 6.035 -4.984 1.00 94.00 100 SER A N 1
ATOM 829 C CA . SER A 1 100 ? -1.420 6.200 -6.427 1.00 94.00 100 SER A CA 1
ATOM 830 C C . SER A 1 100 ? -0.363 7.267 -6.729 1.00 94.00 100 SER A C 1
ATOM 832 O O . SER A 1 100 ? 0.383 7.131 -7.690 1.00 94.00 100 SER A O 1
ATOM 834 N N . ALA A 1 101 ? -0.240 8.312 -5.903 1.00 92.25 101 ALA A N 1
ATOM 835 C CA . ALA A 1 101 ? 0.841 9.286 -6.041 1.00 92.25 101 ALA A CA 1
ATOM 836 C C . ALA A 1 101 ? 2.221 8.653 -5.784 1.00 92.25 101 ALA A C 1
ATOM 838 O O . ALA A 1 101 ? 3.164 8.931 -6.524 1.00 92.25 101 ALA A O 1
ATOM 839 N N . ILE A 1 102 ? 2.334 7.769 -4.785 1.00 90.38 102 ILE A N 1
ATOM 840 C CA . ILE A 1 102 ? 3.561 6.995 -4.527 1.00 90.38 102 ILE A CA 1
ATOM 841 C C . ILE A 1 102 ? 3.878 6.090 -5.723 1.00 90.38 102 ILE A C 1
ATOM 843 O O . ILE A 1 102 ? 5.016 6.057 -6.185 1.00 90.38 102 ILE A O 1
ATOM 847 N N . GLU A 1 103 ? 2.879 5.395 -6.259 1.00 91.88 103 GLU A N 1
ATOM 848 C CA . GLU A 1 103 ? 3.038 4.535 -7.433 1.00 91.88 103 GLU A CA 1
ATOM 849 C C . GLU A 1 103 ? 3.500 5.321 -8.668 1.00 91.88 103 GLU A C 1
ATOM 851 O O . GLU A 1 103 ? 4.459 4.928 -9.323 1.00 91.88 103 GLU A O 1
ATOM 856 N N . ILE A 1 104 ? 2.907 6.487 -8.940 1.00 93.25 104 ILE A N 1
ATOM 857 C CA . ILE A 1 104 ? 3.348 7.375 -10.026 1.00 93.25 104 ILE A CA 1
ATOM 858 C C . ILE A 1 104 ? 4.815 7.774 -9.845 1.00 93.25 104 ILE A C 1
ATOM 860 O O . ILE A 1 104 ? 5.574 7.761 -10.813 1.00 93.25 104 ILE A O 1
ATOM 864 N N . MET A 1 105 ? 5.240 8.103 -8.621 1.00 91.56 105 MET A N 1
ATOM 865 C CA . MET A 1 105 ? 6.646 8.416 -8.347 1.00 91.56 105 MET A CA 1
ATOM 866 C C . MET A 1 105 ? 7.574 7.238 -8.666 1.00 91.56 105 MET A C 1
ATOM 868 O O . MET A 1 105 ? 8.660 7.468 -9.197 1.00 91.56 105 MET A O 1
ATOM 872 N N . LEU A 1 106 ? 7.143 6.008 -8.372 1.00 90.94 106 LEU A N 1
ATOM 873 C CA . LEU A 1 106 ? 7.888 4.775 -8.651 1.00 90.94 106 LEU A CA 1
ATOM 874 C C . LEU A 1 106 ? 7.935 4.435 -10.148 1.00 90.94 106 LEU A C 1
ATOM 876 O O . LEU A 1 106 ? 8.936 3.916 -10.643 1.00 90.94 106 LEU A O 1
ATOM 880 N N . VAL A 1 107 ? 6.873 4.763 -10.885 1.00 93.19 107 VAL A N 1
ATOM 881 C CA . VAL A 1 107 ? 6.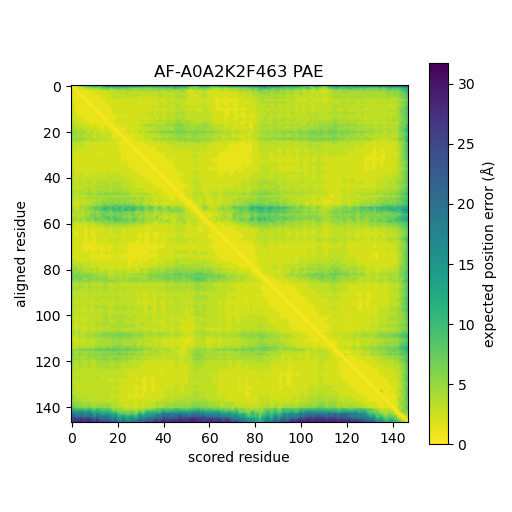842 4.618 -12.345 1.00 93.19 107 VAL A CA 1
ATOM 882 C C . VAL A 1 107 ? 7.770 5.632 -13.007 1.00 93.19 107 VAL A C 1
ATOM 884 O O . VAL A 1 107 ? 8.582 5.274 -13.857 1.00 93.19 107 VAL A O 1
ATOM 887 N N . ILE A 1 108 ? 7.714 6.898 -12.583 1.00 92.44 108 ILE A N 1
ATOM 888 C CA . ILE A 1 108 ? 8.591 7.960 -13.101 1.00 92.44 108 ILE A CA 1
ATOM 889 C C . ILE A 1 108 ? 10.063 7.665 -12.786 1.00 92.44 108 ILE A C 1
ATOM 891 O O . ILE A 1 108 ? 10.944 8.002 -13.577 1.00 92.44 108 ILE A O 1
ATOM 895 N N . SER A 1 109 ? 10.356 7.041 -11.643 1.00 89.06 109 SER A N 1
ATOM 896 C CA . SER A 1 109 ? 11.722 6.664 -11.281 1.00 89.06 109 SER A CA 1
ATOM 897 C C . SER A 1 109 ? 12.254 5.430 -12.006 1.00 89.06 109 SER A C 1
ATOM 899 O O . SER A 1 109 ? 13.453 5.168 -11.900 1.00 89.06 109 SER A O 1
ATOM 901 N N . GLY A 1 110 ? 11.397 4.692 -12.716 1.00 90.44 110 GLY A N 1
ATOM 902 C CA . GLY A 1 110 ? 11.741 3.431 -13.367 1.00 90.44 110 GLY A CA 1
ATOM 903 C C . GLY A 1 110 ? 11.881 2.245 -12.409 1.00 90.44 110 GLY A C 1
ATOM 904 O O . GLY A 1 110 ? 12.338 1.191 -12.836 1.00 90.44 110 GLY A O 1
ATOM 905 N N . ASP A 1 111 ? 11.497 2.390 -11.133 1.00 90.94 111 ASP A N 1
ATOM 906 C CA . ASP A 1 111 ? 11.456 1.263 -10.186 1.00 90.94 111 ASP A CA 1
ATOM 907 C C . ASP A 1 111 ? 10.255 0.336 -10.478 1.00 90.94 111 ASP A C 1
ATOM 909 O O . ASP A 1 111 ? 10.281 -0.850 -10.145 1.00 90.94 111 ASP A O 1
ATOM 913 N N . VAL A 1 112 ? 9.209 0.870 -11.121 1.00 92.69 112 VAL A N 1
ATOM 914 C CA . VAL A 1 112 ? 8.082 0.119 -11.687 1.00 92.69 112 VAL A CA 1
ATOM 915 C C . VAL A 1 112 ? 7.953 0.474 -13.165 1.00 92.69 112 VAL A C 1
ATOM 917 O O . VAL A 1 112 ? 7.872 1.645 -13.525 1.00 92.69 112 VAL A O 1
ATOM 920 N N . VAL A 1 113 ? 7.911 -0.527 -14.041 1.00 93.88 113 VAL A N 1
ATOM 921 C CA . VAL A 1 113 ? 7.838 -0.319 -15.494 1.00 93.88 113 VAL A CA 1
ATOM 922 C C . VAL A 1 113 ? 6.586 -0.981 -16.046 1.00 93.88 113 VAL A C 1
ATOM 924 O O . VAL A 1 113 ? 6.457 -2.205 -16.031 1.00 93.88 113 VAL A O 1
ATOM 927 N N . TYR A 1 114 ? 5.653 -0.173 -16.546 1.00 94.50 114 TYR A N 1
ATOM 928 C CA . TYR A 1 114 ? 4.437 -0.672 -17.184 1.00 94.50 114 TYR A CA 1
ATOM 929 C C . TYR A 1 114 ? 4.731 -1.179 -18.595 1.00 94.50 114 TYR A C 1
ATOM 931 O O . TYR A 1 114 ? 5.333 -0.472 -19.400 1.00 94.50 114 TYR A O 1
ATOM 939 N N . MET A 1 115 ? 4.271 -2.395 -18.891 1.00 93.62 115 MET A N 1
ATOM 940 C CA . MET A 1 115 ? 4.404 -3.023 -20.207 1.00 93.62 115 MET A CA 1
ATOM 941 C C . MET A 1 115 ? 3.060 -2.988 -20.945 1.00 93.62 115 MET A C 1
ATOM 943 O O . MET A 1 115 ? 2.942 -2.354 -21.986 1.00 93.62 115 MET A O 1
ATOM 947 N N . ASN A 1 116 ? 2.034 -3.609 -20.354 1.00 92.94 116 ASN A N 1
ATOM 948 C CA . ASN A 1 116 ? 0.636 -3.620 -20.815 1.00 92.94 116 ASN A CA 1
ATOM 949 C C . ASN A 1 116 ? -0.325 -3.200 -19.689 1.00 92.94 116 ASN A C 1
ATOM 951 O O . ASN A 1 116 ? -1.494 -3.583 -19.649 1.00 92.94 116 ASN A O 1
ATOM 955 N N . TRP A 1 117 ? 0.198 -2.449 -18.725 1.00 93.56 117 TRP A N 1
ATOM 956 C CA . TRP A 1 117 ? -0.534 -1.938 -17.581 1.00 93.56 117 TRP A CA 1
ATOM 957 C C . TRP A 1 117 ? -0.687 -0.426 -17.696 1.00 93.56 117 TRP A C 1
ATOM 959 O O . TRP A 1 117 ? 0.156 0.269 -18.264 1.00 93.56 117 TRP A O 1
ATOM 969 N N . HIS A 1 118 ? -1.782 0.100 -17.165 1.00 93.00 118 HIS A N 1
ATOM 970 C CA . HIS A 1 118 ? -2.075 1.525 -17.213 1.00 93.00 118 HIS A CA 1
ATOM 971 C C . HIS A 1 118 ? -2.398 2.043 -15.822 1.00 93.00 118 HIS A C 1
ATOM 973 O O . HIS A 1 118 ? -2.873 1.303 -14.964 1.00 93.00 118 HIS A O 1
ATOM 979 N N . LEU A 1 119 ? -2.229 3.352 -15.635 1.00 90.50 119 LEU A N 1
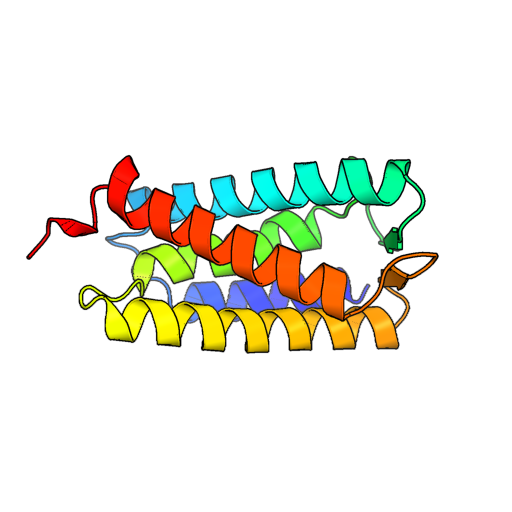ATOM 980 C CA . LEU A 1 119 ? -2.563 4.024 -14.381 1.00 90.50 119 LEU A CA 1
ATOM 981 C C . LEU A 1 119 ? -4.008 3.741 -13.930 1.00 90.50 119 LEU A C 1
ATOM 983 O O . LEU A 1 119 ? -4.267 3.592 -12.743 1.00 90.50 119 LEU A O 1
ATOM 987 N N . TYR A 1 120 ? -4.950 3.621 -14.870 1.00 92.50 120 TYR A N 1
ATOM 988 C CA . TYR A 1 120 ? -6.342 3.280 -14.563 1.00 92.50 120 TYR A CA 1
ATOM 989 C C . TYR A 1 120 ? -6.502 1.873 -13.972 1.00 92.50 120 TYR A C 1
ATOM 991 O O . TYR A 1 120 ? -7.331 1.673 -13.080 1.00 92.50 120 TYR A O 1
ATOM 999 N N . ASN A 1 121 ? -5.692 0.912 -14.425 1.00 93.06 121 ASN A N 1
ATOM 1000 C CA . ASN A 1 121 ? -5.690 -0.450 -13.894 1.00 93.06 121 ASN A CA 1
ATOM 1001 C C . ASN A 1 121 ? -5.185 -0.426 -12.449 1.00 93.06 121 ASN A C 1
ATOM 1003 O O . ASN A 1 121 ? -5.861 -0.939 -11.558 1.00 93.06 121 ASN A O 1
ATOM 1007 N N . SER A 1 122 ? -4.065 0.266 -12.207 1.00 93.56 122 SER A N 1
ATOM 1008 C CA . SER A 1 122 ? -3.527 0.497 -10.863 1.00 93.56 122 SER A CA 1
ATOM 1009 C C . SER A 1 122 ? -4.540 1.154 -9.940 1.00 93.56 122 SER A C 1
ATOM 1011 O O . SER A 1 122 ? -4.810 0.653 -8.855 1.00 93.56 122 SER A O 1
ATOM 1013 N N . LEU A 1 123 ? -5.165 2.245 -10.387 1.00 94.94 123 LEU A N 1
ATOM 1014 C CA . LEU A 1 123 ? -6.147 2.974 -9.594 1.00 94.94 123 LEU A CA 1
ATOM 1015 C C . LEU A 1 123 ? -7.312 2.065 -9.187 1.00 94.94 123 LEU A C 1
ATOM 1017 O O . LEU A 1 123 ? -7.732 2.071 -8.031 1.00 94.94 123 LEU A O 1
ATOM 1021 N N . THR A 1 124 ? -7.801 1.248 -10.120 1.00 95.56 124 THR A N 1
ATOM 1022 C CA . THR A 1 124 ? -8.886 0.293 -9.866 1.00 95.56 124 THR A CA 1
ATOM 1023 C C . THR A 1 124 ? -8.471 -0.749 -8.830 1.00 95.56 124 THR A C 1
ATOM 1025 O O . THR A 1 124 ? -9.196 -0.973 -7.859 1.00 95.56 124 THR A O 1
ATOM 1028 N N . VAL A 1 125 ? -7.287 -1.344 -8.990 1.00 95.44 125 VAL A N 1
ATOM 1029 C CA . VAL A 1 125 ? -6.728 -2.313 -8.037 1.00 95.44 125 VAL A CA 1
ATOM 1030 C C . VAL A 1 125 ? -6.548 -1.685 -6.655 1.00 95.44 125 VAL A C 1
ATOM 1032 O O . VAL A 1 125 ? -6.969 -2.278 -5.665 1.00 95.44 125 VAL A O 1
ATOM 1035 N N . ASN A 1 126 ? -6.016 -0.466 -6.578 1.00 95.56 126 ASN A N 1
ATOM 1036 C CA . ASN A 1 126 ? -5.783 0.254 -5.327 1.00 95.56 126 ASN A CA 1
ATOM 1037 C C . ASN A 1 126 ? -7.095 0.528 -4.579 1.00 95.56 126 ASN A C 1
ATOM 1039 O O . ASN A 1 126 ? -7.187 0.268 -3.376 1.00 95.56 126 ASN A O 1
ATOM 1043 N N . ILE A 1 127 ? -8.138 0.985 -5.284 1.00 96.50 127 ILE A N 1
ATOM 1044 C CA . ILE A 1 127 ? -9.472 1.200 -4.701 1.00 96.50 127 ILE A CA 1
ATOM 1045 C C . ILE A 1 127 ? -10.030 -0.120 -4.158 1.00 96.50 127 ILE A C 1
ATOM 1047 O O . ILE A 1 127 ? -10.488 -0.171 -3.013 1.00 96.50 127 ILE A O 1
ATOM 1051 N N . LEU A 1 128 ? -9.974 -1.195 -4.951 1.00 97.06 128 LEU A N 1
ATOM 1052 C CA . LEU A 1 128 ? -10.470 -2.514 -4.550 1.00 97.06 128 LEU A CA 1
ATOM 1053 C C . LEU A 1 128 ? -9.707 -3.065 -3.342 1.00 97.06 128 LEU A C 1
ATOM 1055 O O . LEU A 1 128 ? -10.334 -3.497 -2.374 1.00 97.06 128 LEU A O 1
ATOM 1059 N N . ALA A 1 129 ? -8.378 -2.986 -3.350 1.00 96.31 129 ALA A N 1
ATOM 1060 C CA . ALA A 1 129 ? -7.537 -3.436 -2.249 1.00 96.31 129 ALA A CA 1
ATOM 1061 C C . ALA A 1 129 ? -7.861 -2.676 -0.956 1.00 96.31 129 ALA A C 1
ATOM 1063 O O . ALA A 1 129 ? -8.118 -3.295 0.078 1.00 96.31 129 ALA A O 1
ATOM 1064 N N . LEU A 1 130 ? -7.943 -1.343 -1.006 1.00 96.25 130 LEU A N 1
ATOM 1065 C CA . LEU A 1 130 ? -8.270 -0.521 0.164 1.00 96.25 130 LEU A CA 1
ATOM 1066 C C . LEU A 1 130 ? -9.697 -0.768 0.674 1.00 96.25 130 LEU A C 1
ATOM 1068 O O . LEU A 1 130 ? -9.920 -0.768 1.888 1.00 96.25 130 LEU A O 1
ATOM 1072 N N . MET A 1 131 ? -10.659 -1.037 -0.216 1.00 95.81 131 MET A N 1
ATOM 1073 C CA . MET A 1 131 ? -12.005 -1.470 0.177 1.00 95.81 131 MET A CA 1
ATOM 1074 C C . MET A 1 131 ? -11.981 -2.816 0.905 1.00 95.81 131 MET A C 1
ATOM 1076 O O . MET A 1 131 ? -12.594 -2.936 1.967 1.00 95.81 131 MET A O 1
ATOM 1080 N N . VAL A 1 132 ? -11.258 -3.807 0.378 1.00 96.62 132 VAL A N 1
ATOM 1081 C CA . VAL A 1 132 ? -11.134 -5.142 0.988 1.00 96.62 132 VAL A CA 1
ATOM 1082 C C . VAL A 1 132 ? -10.438 -5.062 2.347 1.00 96.62 132 VAL A C 1
ATOM 1084 O O . VAL A 1 132 ? -10.910 -5.660 3.314 1.00 96.62 132 VAL A O 1
ATOM 1087 N N . ILE A 1 133 ? -9.363 -4.280 2.466 1.00 95.94 133 ILE A N 1
ATOM 1088 C CA . ILE A 1 133 ? -8.658 -4.072 3.739 1.00 95.94 133 ILE A CA 1
ATOM 1089 C C . ILE A 1 133 ? -9.560 -3.337 4.746 1.00 95.94 133 ILE A C 1
ATOM 1091 O O . ILE A 1 133 ? -9.625 -3.706 5.922 1.00 95.94 133 ILE A O 1
ATOM 1095 N N . GLY A 1 134 ? -10.317 -2.332 4.298 1.00 94.31 134 GLY A N 1
ATOM 1096 C CA . GLY A 1 134 ? -11.308 -1.641 5.124 1.00 94.31 134 GLY A CA 1
ATOM 1097 C C . GLY A 1 134 ? -12.431 -2.559 5.610 1.00 94.31 134 GLY A C 1
ATOM 1098 O O . GLY A 1 134 ? -12.800 -2.523 6.786 1.00 94.31 134 GLY A O 1
ATOM 1099 N N . TRP A 1 135 ? -12.938 -3.432 4.740 1.00 94.94 135 TRP A N 1
ATOM 1100 C CA . TRP A 1 135 ? -13.901 -4.468 5.108 1.00 94.94 135 TRP A CA 1
ATOM 1101 C C . TRP A 1 135 ? -13.316 -5.437 6.140 1.00 94.94 135 TRP A C 1
ATOM 1103 O O . TRP A 1 135 ? -13.959 -5.689 7.159 1.00 94.94 135 TRP A O 1
ATOM 1113 N N . PHE A 1 136 ? -12.083 -5.906 5.935 1.00 95.12 136 PHE A N 1
ATOM 1114 C CA . PHE A 1 136 ? -11.387 -6.798 6.865 1.00 95.12 136 PHE A CA 1
ATOM 1115 C C . PHE A 1 136 ? -11.257 -6.160 8.257 1.00 95.12 136 PHE A C 1
ATOM 1117 O O . PHE A 1 136 ? -11.590 -6.782 9.267 1.00 95.12 136 PHE A O 1
ATOM 1124 N N . SER A 1 137 ? -10.893 -4.877 8.316 1.00 93.56 137 SER A N 1
ATOM 1125 C CA . SER A 1 137 ? -10.852 -4.097 9.560 1.00 93.56 137 SER A CA 1
ATOM 1126 C C . SER A 1 137 ? -12.208 -4.062 10.286 1.00 93.56 137 SER A C 1
ATOM 1128 O O . SER A 1 137 ? -12.286 -4.221 11.505 1.00 93.56 137 SER A O 1
ATOM 1130 N N . VAL A 1 138 ? -13.307 -3.876 9.553 1.00 92.19 138 VAL A N 1
ATOM 1131 C CA . VAL A 1 138 ? -14.649 -3.770 10.148 1.00 92.19 138 VAL A CA 1
ATOM 1132 C C . VAL A 1 138 ? -15.201 -5.123 10.582 1.00 92.19 138 VAL A C 1
ATOM 1134 O O . VAL A 1 138 ? -15.778 -5.210 11.666 1.00 92.19 138 VAL A O 1
ATOM 1137 N N . VAL A 1 139 ? -15.079 -6.138 9.728 1.00 92.00 139 VAL A N 1
ATOM 1138 C CA . VAL A 1 139 ? -15.763 -7.428 9.878 1.00 92.00 139 VAL A CA 1
ATOM 1139 C C . VAL A 1 139 ? -14.916 -8.423 10.654 1.00 92.00 139 VAL A C 1
ATOM 1141 O O . VAL A 1 139 ? -15.413 -9.012 11.608 1.00 92.00 139 VAL A O 1
ATOM 1144 N N . VAL A 1 140 ? -13.644 -8.584 10.286 1.00 91.81 140 VAL A N 1
ATOM 1145 C CA . VAL A 1 140 ? -12.761 -9.590 10.893 1.00 91.81 140 VAL A CA 1
ATOM 1146 C C . VAL A 1 140 ? -12.190 -9.080 12.209 1.00 91.81 140 VAL A C 1
ATOM 1148 O O . VAL A 1 140 ? -12.259 -9.773 13.219 1.00 91.81 140 VAL A O 1
ATOM 1151 N N . LEU A 1 141 ? -11.701 -7.838 12.235 1.00 90.50 141 LEU A N 1
ATOM 1152 C CA . LEU A 1 141 ? -11.205 -7.225 13.476 1.00 90.50 141 LEU A CA 1
ATOM 1153 C C . LEU A 1 141 ? -12.320 -6.607 14.336 1.00 90.50 141 LEU A C 1
ATOM 1155 O O . LEU A 1 141 ? -12.037 -6.020 15.376 1.00 90.50 141 LEU A O 1
ATOM 1159 N N . ASN A 1 142 ? -13.582 -6.724 13.906 1.00 84.94 142 ASN A N 1
ATOM 1160 C CA . ASN A 1 142 ? -14.786 -6.280 14.616 1.00 84.94 142 ASN A CA 1
ATOM 1161 C C . ASN A 1 142 ? -14.795 -4.795 15.048 1.00 84.94 142 ASN A C 1
ATOM 1163 O O . ASN A 1 142 ? -15.560 -4.385 15.924 1.00 84.94 142 ASN A O 1
ATOM 1167 N N . LYS A 1 143 ? -14.000 -3.940 14.395 1.00 79.50 143 LYS A N 1
ATOM 1168 C CA . LYS A 1 143 ? -13.874 -2.516 14.754 1.00 79.50 143 LYS A CA 1
ATOM 1169 C C . LYS A 1 143 ? -15.104 -1.676 14.437 1.00 79.50 143 LYS A C 1
ATOM 1171 O O . LYS A 1 143 ? -15.224 -0.537 14.886 1.00 79.50 143 LYS A O 1
ATOM 1176 N N . GLY A 1 144 ? -16.037 -2.221 13.659 1.00 64.25 144 GLY A N 1
ATOM 1177 C CA . GLY A 1 144 ? -17.316 -1.573 13.390 1.00 64.25 144 GLY A CA 1
ATOM 1178 C C . GLY A 1 144 ? -18.238 -1.473 14.607 1.00 64.25 144 GLY A C 1
ATOM 1179 O O . GLY A 1 144 ? -19.181 -0.688 14.540 1.00 64.25 144 GLY A O 1
ATOM 1180 N N . LYS A 1 145 ? -17.985 -2.246 15.675 1.00 57.72 145 LYS A N 1
ATOM 1181 C CA . LYS A 1 145 ? -18.889 -2.401 16.829 1.00 57.72 145 LYS A CA 1
ATOM 1182 C C . LYS A 1 145 ? -18.406 -1.747 18.130 1.00 57.72 145 LYS A C 1
ATOM 1184 O O . LYS A 1 145 ? -19.136 -1.783 19.108 1.00 57.72 145 LYS A O 1
ATOM 1189 N N . GLU A 1 146 ? -17.215 -1.148 18.172 1.00 55.44 146 GLU A N 1
ATOM 1190 C CA . GLU A 1 146 ? -16.648 -0.530 19.393 1.00 55.44 146 GLU A CA 1
ATOM 1191 C C . GLU A 1 146 ? -17.242 0.865 19.722 1.00 55.44 146 GLU A C 1
ATOM 1193 O O . GLU A 1 146 ? -16.527 1.770 20.168 1.00 55.44 146 GLU A O 1
ATOM 1198 N N . GLY A 1 147 ? -18.525 1.092 19.432 1.00 50.66 147 GLY A N 1
ATOM 1199 C CA . GLY A 1 147 ? -19.217 2.369 19.625 1.00 50.66 147 GLY A CA 1
ATOM 1200 C C . GLY A 1 147 ? -20.481 2.216 20.440 1.00 50.66 147 GLY A C 1
ATOM 1201 O O . GLY A 1 147 ? -21.271 1.318 20.086 1.00 50.66 147 GLY A O 1
#

Foldseek 3Di:
DVLLVQQVVQVVVLVVQDDPVCQVLLLVQLVVQLVLCLVCQLVCVVVVQKAAADPDDDSRYHPSCSNGNRSSLSSVCLVPQDLDPVVNVVSLVVSLVVVLVVVVVCCVVVRMDGDNYDSVNSSVSSSVSSVVSSCCSCPVSVPNPPD

Nearest PDB structures (foldseek):
  8ghg-assembly1_B  TM=2.618E-01  e=5.159E+00  Homo sapiens

Organism: NCBI:txid84032

pLDDT: mean 92.39, std 6.94, range [50.66, 97.94]

Solvent-accessible surface area (backbone atoms only — not comparable to full-atom values): 7727 Å² total; per-residue (Å²): 104,66,53,57,51,49,18,52,54,30,48,53,54,39,70,72,69,61,56,76,89,52,38,86,66,21,47,55,34,8,54,50,35,25,51,52,49,44,56,50,36,34,53,38,37,75,70,53,24,34,48,64,57,67,88,52,76,50,75,64,36,34,61,43,48,35,72,11,47,41,17,39,50,26,20,49,46,48,70,67,58,51,86,52,70,72,53,36,54,52,49,45,53,53,50,33,53,56,52,50,51,53,50,51,53,33,42,76,69,57,39,31,44,68,69,74,51,51,71,67,56,52,52,51,50,44,46,51,49,49,51,52,47,50,46,41,33,34,66,74,67,45,60,72,64,84,118